Protein AF-A0A7S2ABV7-F1 (afdb_monomer)

Sequence (120 aa):
IAVETRSVERFVPADPANSESAEVVEPQAGQVWFPDSAFKTAQALRDFNRAENLPVMIFANWRGFSGGTRDMYGEILKYGAQIVDALVEYEHPIFIYIPPNGELRGGAWVVIDPQINPDK

pLDDT: mean 95.59, std 3.11, range [72.69, 98.25]

Secondary structure (DSSP, 8-state):
-----S-EEEEE---TT-TT---EEEEE-TTEE-HHHHHHHHHHHHHHHHTS---EEEE----EE--SHHHHHTTHHHHHHHHHHHHHT--S-EEEE--TT----THHHHTT-GGGSTT-

Mean predicted aligned error: 3.33 Å

InterPro domains:
  IPR011763 Acetyl-coenzyme A carboxyltransferase, C-terminal [PS50989] (1-120)
  IPR029045 ClpP/crotonase-like domain superfamily [SSF52096] (1-119)
  IPR034733 Acetyl-coenzyme A carboxylase carboxyl transferase subunit beta [PF01039] (2-119)
  IPR049076 Acetyl-CoA carboxylase [PTHR45728] (1-119)

Foldseek 3Di:
DEWDQAKDWDWDCFDPVDPPTHIDIDIDHTQEDAQVNLQVLLVVLQCCAPPVVDEDEYQAAHAYYDPDPVRVVVVSVVSLVSLLVSVLSHDHHYHYHHDVVGDQDDSRCVSPPCVSPVVD

Organism: NCBI:txid327968

Radius of gyration: 15.86 Å; Cα contacts (8 Å, |Δi|>4): 197; chains: 1; bounding box: 38×30×45 Å

Structure (mmCIF, N/CA/C/O backbon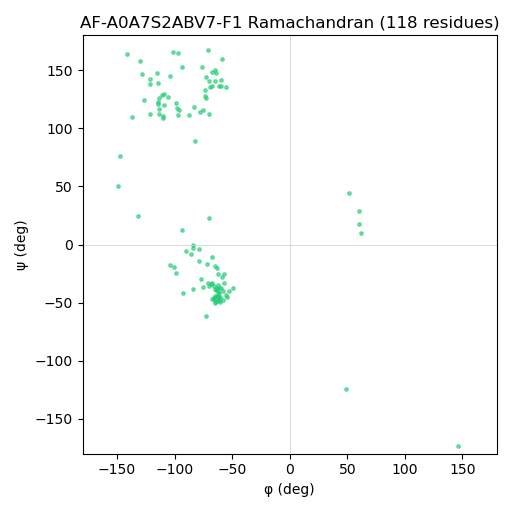e):
data_AF-A0A7S2ABV7-F1
#
_entry.id   AF-A0A7S2ABV7-F1
#
loop_
_atom_site.group_PDB
_atom_site.id
_atom_site.type_symbol
_atom_site.label_atom_id
_atom_site.label_alt_id
_atom_site.label_comp_id
_atom_site.label_asym_id
_atom_site.label_entity_id
_atom_site.label_seq_id
_atom_site.pdbx_PDB_ins_code
_atom_site.Cartn_x
_atom_site.Cartn_y
_atom_site.Cartn_z
_atom_site.occupancy
_atom_site.B_iso_or_equiv
_atom_site.auth_seq_id
_atom_site.auth_comp_id
_atom_site.auth_asym_id
_atom_site.auth_atom_id
_atom_site.pdbx_PDB_model_num
ATOM 1 N N . ILE A 1 1 ? -9.672 4.424 1.408 1.00 95.75 1 ILE A N 1
ATOM 2 C CA . ILE A 1 1 ? -8.603 3.781 0.599 1.00 95.75 1 ILE A CA 1
ATOM 3 C C . ILE A 1 1 ? -9.183 2.529 -0.056 1.00 95.75 1 ILE A C 1
ATOM 5 O O . ILE A 1 1 ? -9.872 1.778 0.623 1.00 95.75 1 ILE A O 1
ATOM 9 N N . ALA A 1 2 ? -8.967 2.325 -1.355 1.00 97.12 2 ALA A N 1
ATOM 10 C CA . ALA A 1 2 ? -9.448 1.154 -2.095 1.00 97.12 2 ALA A CA 1
ATOM 11 C C . ALA A 1 2 ? -8.390 0.689 -3.106 1.00 97.12 2 ALA A C 1
ATOM 13 O O . ALA A 1 2 ? -7.466 1.443 -3.417 1.00 97.12 2 ALA A O 1
ATOM 14 N N . VAL A 1 3 ? -8.530 -0.540 -3.606 1.00 97.56 3 VAL A N 1
ATOM 15 C CA . VAL A 1 3 ? -7.528 -1.195 -4.461 1.00 97.56 3 VAL A CA 1
ATOM 16 C C . VAL A 1 3 ? -8.020 -1.304 -5.899 1.00 97.56 3 VAL A C 1
ATOM 18 O O . VAL A 1 3 ? -9.118 -1.801 -6.142 1.00 97.56 3 VAL A O 1
ATOM 21 N N . GLU A 1 4 ? -7.196 -0.870 -6.854 1.00 97.19 4 GLU A N 1
ATOM 22 C CA . GLU A 1 4 ? -7.450 -1.085 -8.281 1.00 97.19 4 GLU A CA 1
ATOM 23 C C . GLU A 1 4 ? -7.196 -2.558 -8.641 1.00 97.19 4 GLU A C 1
ATOM 25 O O . GLU A 1 4 ? -6.196 -3.160 -8.240 1.00 97.19 4 GLU A O 1
ATOM 30 N N . THR A 1 5 ? -8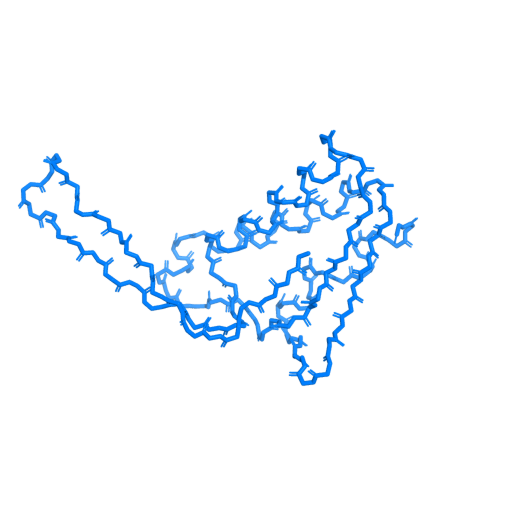.137 -3.147 -9.379 1.00 97.00 5 THR A N 1
ATOM 31 C CA . THR A 1 5 ? -8.110 -4.570 -9.759 1.00 97.00 5 THR A CA 1
ATOM 32 C C . THR A 1 5 ? -7.586 -4.776 -11.172 1.00 97.00 5 THR A C 1
ATOM 34 O O . THR A 1 5 ? -7.055 -5.840 -11.488 1.00 97.00 5 THR A O 1
ATOM 37 N N . ARG A 1 6 ? -7.698 -3.756 -12.025 1.00 97.19 6 ARG A N 1
ATOM 38 C CA . ARG A 1 6 ? -7.143 -3.774 -13.376 1.00 97.19 6 ARG A CA 1
ATOM 39 C C . ARG A 1 6 ? -5.635 -3.565 -13.320 1.00 97.19 6 ARG A C 1
ATOM 41 O O . ARG A 1 6 ? -5.116 -2.918 -12.414 1.00 97.19 6 ARG A O 1
ATOM 48 N N . SER A 1 7 ? -4.933 -4.098 -14.314 1.00 95.25 7 SER A N 1
ATOM 49 C CA . SER A 1 7 ? -3.533 -3.734 -14.522 1.00 95.25 7 SER A CA 1
ATOM 50 C C . SER A 1 7 ? -3.457 -2.272 -14.953 1.00 95.25 7 SER A C 1
ATOM 52 O O . SER A 1 7 ? -4.244 -1.836 -15.794 1.00 95.25 7 SER A O 1
ATOM 54 N N . VAL A 1 8 ? -2.511 -1.538 -14.384 1.00 95.81 8 VAL A N 1
ATOM 55 C CA . VAL A 1 8 ? -2.222 -0.142 -14.721 1.00 95.81 8 VAL A CA 1
ATOM 56 C C . VAL A 1 8 ? -0.822 -0.076 -15.316 1.00 95.81 8 VAL A C 1
ATOM 58 O O . VAL A 1 8 ? 0.045 -0.867 -14.957 1.00 95.81 8 VAL A O 1
ATOM 61 N N . GLU A 1 9 ? -0.593 0.849 -16.237 1.00 95.69 9 GLU A N 1
ATOM 62 C CA . GLU A 1 9 ? 0.733 1.119 -16.788 1.00 95.69 9 GLU A CA 1
ATOM 63 C C . GLU A 1 9 ? 1.253 2.432 -16.211 1.00 95.69 9 GLU A C 1
ATOM 65 O O . GLU A 1 9 ? 0.577 3.463 -16.260 1.00 95.69 9 GLU A O 1
ATOM 70 N N . ARG A 1 10 ? 2.456 2.387 -15.639 1.00 93.38 10 ARG A N 1
ATOM 71 C CA . ARG A 1 10 ? 3.177 3.566 -15.170 1.00 93.38 10 ARG A CA 1
ATOM 72 C C . ARG A 1 10 ? 4.193 3.968 -16.231 1.00 93.38 10 ARG A C 1
ATOM 74 O O . ARG A 1 10 ? 5.084 3.192 -16.562 1.00 93.38 10 ARG A O 1
ATOM 81 N N . PHE A 1 11 ? 4.072 5.195 -16.720 1.00 94.44 11 PHE A N 1
ATOM 82 C CA . PHE A 1 11 ? 4.991 5.779 -17.692 1.00 94.44 11 PHE A CA 1
ATOM 83 C C . PHE A 1 11 ? 6.035 6.609 -16.950 1.00 94.44 11 PHE A C 1
ATOM 85 O O . PHE A 1 11 ? 5.698 7.590 -16.281 1.00 94.44 11 PHE A O 1
ATOM 92 N N . VAL A 1 12 ? 7.296 6.191 -17.025 1.00 94.31 12 VAL A N 1
ATOM 93 C CA . VAL A 1 12 ? 8.430 6.958 -16.510 1.00 94.31 12 VAL A CA 1
ATOM 94 C C . VAL A 1 12 ? 9.031 7.725 -17.686 1.00 94.31 12 VAL A C 1
ATOM 96 O O . VAL A 1 12 ? 9.574 7.090 -18.594 1.00 94.31 12 VAL A O 1
ATOM 99 N N . PRO A 1 13 ? 8.921 9.067 -17.706 1.00 95.94 13 PRO A N 1
ATOM 100 C CA . PRO A 1 13 ? 9.416 9.860 -18.820 1.00 95.94 13 PRO A CA 1
ATOM 101 C C . PRO A 1 13 ? 10.939 9.760 -18.923 1.00 95.94 13 PRO A C 1
ATOM 103 O O . PRO A 1 13 ? 11.630 9.609 -17.913 1.00 95.94 13 PRO A O 1
ATOM 106 N N . ALA A 1 14 ? 11.452 9.882 -20.148 1.00 96.25 14 ALA A N 1
ATOM 107 C CA . ALA A 1 14 ? 12.887 9.978 -20.386 1.00 96.25 14 ALA A CA 1
ATOM 108 C C . ALA A 1 14 ? 13.472 11.208 -19.673 1.00 96.25 14 ALA A C 1
ATOM 110 O O . ALA A 1 14 ? 12.853 12.276 -19.644 1.00 96.25 14 ALA A O 1
ATOM 111 N N . ASP A 1 15 ? 14.675 11.063 -19.123 1.00 96.06 15 ASP A N 1
ATOM 112 C CA . ASP A 1 15 ? 15.401 12.164 -18.497 1.00 96.06 15 ASP A CA 1
ATOM 113 C C . ASP A 1 15 ? 16.040 13.058 -19.577 1.00 96.06 15 ASP A C 1
ATOM 115 O O . ASP A 1 15 ? 16.964 12.610 -20.261 1.00 96.06 15 ASP A O 1
ATOM 119 N N . PRO A 1 16 ? 15.610 14.327 -19.733 1.00 95.44 16 PRO A N 1
ATOM 120 C CA . PRO A 1 16 ? 16.166 15.224 -20.744 1.00 95.44 16 PRO A CA 1
ATOM 121 C C . PRO A 1 16 ? 17.643 15.570 -20.508 1.00 95.44 16 PRO A C 1
ATOM 123 O O . PRO A 1 16 ? 18.304 16.040 -21.434 1.00 95.44 16 PRO A O 1
ATOM 126 N N . ALA A 1 17 ? 18.172 15.368 -19.296 1.00 96.50 17 ALA A N 1
ATOM 127 C CA . ALA A 1 17 ? 19.577 15.619 -18.989 1.00 96.50 17 ALA A CA 1
ATOM 128 C C . ALA A 1 17 ? 20.513 14.492 -19.464 1.00 96.50 17 ALA A C 1
ATOM 130 O O . ALA A 1 17 ? 21.727 14.700 -19.527 1.00 96.50 17 ALA A O 1
ATOM 131 N N . ASN A 1 18 ? 19.974 13.322 -19.823 1.00 95.69 18 ASN A N 1
ATOM 132 C CA . ASN A 1 18 ? 20.743 12.182 -20.309 1.00 95.69 18 ASN A CA 1
ATOM 133 C C . ASN A 1 18 ? 20.275 11.770 -21.712 1.00 95.69 18 ASN A C 1
ATOM 135 O O . ASN A 1 18 ? 19.188 11.226 -21.885 1.00 95.69 18 ASN A O 1
ATOM 139 N N . SER A 1 19 ? 21.137 11.95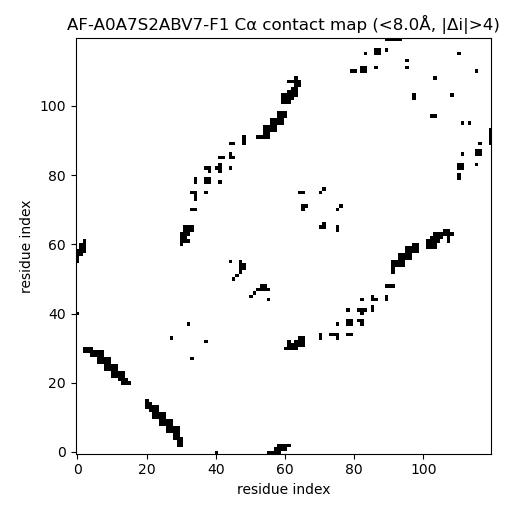8 -22.715 1.00 93.62 19 SER A N 1
ATOM 140 C CA . SER A 1 19 ? 20.836 11.636 -24.117 1.00 93.62 19 SER A CA 1
ATOM 141 C C . SER A 1 19 ? 20.580 10.151 -24.394 1.00 93.62 19 SER A C 1
ATOM 143 O O . SER A 1 19 ? 19.995 9.832 -25.424 1.00 93.62 19 SER A O 1
ATOM 145 N N . GLU A 1 20 ? 21.029 9.248 -23.520 1.00 95.94 20 GLU A N 1
ATOM 146 C CA . GLU A 1 20 ? 20.770 7.805 -23.633 1.00 95.94 20 GLU A CA 1
ATOM 147 C C . GLU A 1 20 ? 19.484 7.368 -22.913 1.00 95.94 20 GLU A C 1
ATOM 149 O O . GLU A 1 20 ? 19.093 6.203 -22.997 1.00 95.94 20 GLU A O 1
ATOM 154 N N . SER A 1 21 ? 18.819 8.273 -22.186 1.00 94.81 21 SER A N 1
ATOM 155 C CA . SER A 1 21 ? 17.581 7.956 -21.479 1.00 94.81 21 SER A CA 1
ATOM 156 C C . SER A 1 21 ? 16.425 7.737 -22.455 1.00 94.81 21 SER A C 1
ATOM 158 O O . SER A 1 21 ? 16.267 8.458 -23.440 1.00 94.81 21 SER A O 1
ATOM 160 N N . ALA A 1 22 ? 15.585 6.753 -22.151 1.00 94.81 22 ALA A N 1
ATOM 161 C CA . ALA A 1 22 ? 14.370 6.451 -22.889 1.00 94.81 22 ALA A CA 1
ATOM 162 C C . ALA A 1 22 ? 13.192 6.328 -21.922 1.00 94.81 22 ALA A C 1
ATOM 164 O O . ALA A 1 22 ? 13.373 6.070 -20.730 1.00 94.81 22 ALA A O 1
ATOM 165 N N . GLU A 1 23 ? 11.982 6.507 -22.447 1.00 95.00 23 GLU A N 1
ATOM 166 C CA . GLU A 1 23 ? 10.763 6.253 -21.688 1.00 95.00 23 GLU A CA 1
ATOM 167 C C . GLU A 1 23 ? 10.702 4.780 -21.270 1.00 95.00 23 GLU A C 1
ATOM 169 O O . GLU A 1 23 ? 10.976 3.875 -22.063 1.00 95.00 23 GLU A O 1
ATOM 174 N N . VAL A 1 24 ? 10.321 4.546 -20.016 1.00 94.94 24 VAL A N 1
ATOM 175 C CA . VAL A 1 24 ? 10.120 3.202 -19.476 1.00 94.94 24 VAL A CA 1
ATOM 176 C C . VAL A 1 24 ? 8.648 3.028 -19.137 1.00 94.94 24 VAL A C 1
ATOM 178 O O . VAL A 1 24 ? 8.092 3.777 -18.334 1.00 94.94 24 VAL A O 1
ATOM 181 N N . VAL A 1 25 ? 8.024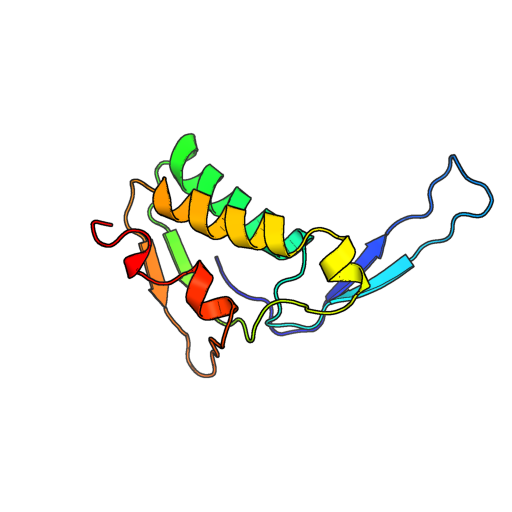 2.012 -19.732 1.00 94.75 25 VAL A N 1
ATOM 182 C CA . VAL A 1 25 ? 6.649 1.612 -19.419 1.00 94.75 25 VAL A CA 1
ATOM 183 C C . VAL A 1 25 ? 6.688 0.445 -18.443 1.00 94.75 25 VAL A C 1
ATOM 185 O O . VAL A 1 25 ? 7.209 -0.629 -18.747 1.00 94.75 25 VAL A O 1
ATOM 188 N N . GLU A 1 26 ? 6.144 0.658 -17.250 1.00 93.88 26 GLU A N 1
ATOM 189 C CA . GLU A 1 26 ? 6.139 -0.323 -16.174 1.00 93.88 26 GLU A CA 1
ATOM 190 C C . GLU A 1 26 ? 4.715 -0.844 -15.939 1.00 93.88 26 GLU A C 1
ATOM 192 O O . GLU A 1 26 ? 3.870 -0.107 -15.422 1.00 93.88 26 GLU A O 1
ATOM 197 N N . PRO A 1 27 ? 4.420 -2.112 -16.271 1.00 94.19 27 PRO A N 1
ATOM 198 C CA . PRO A 1 27 ? 3.130 -2.695 -15.944 1.00 94.19 27 PRO A CA 1
ATOM 199 C C . PRO A 1 27 ? 3.045 -2.966 -14.437 1.00 94.19 27 PRO A C 1
ATOM 201 O O . PRO A 1 27 ? 3.887 -3.654 -13.855 1.00 94.19 27 PRO A O 1
ATOM 204 N N . GLN A 1 28 ? 1.996 -2.447 -13.811 1.00 95.88 28 GLN A N 1
ATOM 205 C CA . GLN A 1 28 ? 1.631 -2.678 -12.421 1.00 95.88 28 GLN A CA 1
ATOM 206 C C . GLN A 1 28 ? 0.356 -3.520 -12.375 1.00 95.88 28 GLN A C 1
ATOM 208 O O . GLN A 1 28 ? -0.735 -3.065 -12.720 1.00 95.88 28 GLN A O 1
ATOM 213 N N . ALA A 1 29 ? 0.496 -4.778 -11.958 1.00 96.25 29 ALA A N 1
ATOM 214 C CA . ALA A 1 29 ? -0.638 -5.680 -11.805 1.00 96.25 29 ALA A CA 1
ATOM 215 C C . ALA A 1 29 ? -1.590 -5.191 -10.700 1.00 96.25 29 ALA A C 1
ATOM 217 O O . ALA A 1 29 ? -1.147 -4.754 -9.638 1.00 96.25 29 ALA A O 1
ATOM 218 N N . GLY A 1 30 ? -2.898 -5.328 -10.921 1.00 96.25 30 GLY A N 1
ATOM 219 C CA . GLY A 1 30 ? -3.900 -5.015 -9.903 1.00 96.25 30 GLY A CA 1
ATOM 220 C C . GLY A 1 30 ? -3.726 -5.845 -8.626 1.00 96.25 30 GLY A C 1
ATOM 221 O O . GLY A 1 30 ? -3.100 -6.909 -8.633 1.00 96.25 30 GLY A O 1
ATOM 222 N N . GLN A 1 31 ? -4.299 -5.356 -7.523 1.00 96.12 31 GLN A N 1
ATOM 223 C CA . GLN A 1 31 ? -4.281 -6.017 -6.206 1.00 96.12 31 GLN A CA 1
ATOM 224 C C . GLN A 1 31 ? -2.880 -6.258 -5.611 1.00 96.12 31 GLN A C 1
ATOM 226 O O . GLN A 1 31 ? -2.731 -7.067 -4.695 1.00 96.12 31 GLN A O 1
ATOM 231 N N . VAL A 1 32 ? -1.837 -5.578 -6.090 1.00 97.25 32 VAL A N 1
ATOM 232 C CA . VAL A 1 32 ? -0.461 -5.715 -5.582 1.00 97.25 32 VAL A CA 1
ATOM 233 C C . VAL A 1 32 ? 0.051 -4.366 -5.096 1.00 97.25 32 VAL A C 1
ATOM 235 O O . VAL A 1 32 ? -0.160 -3.348 -5.751 1.00 97.25 32 VAL A O 1
ATOM 238 N N . TRP A 1 33 ? 0.748 -4.357 -3.958 1.00 97.56 33 TRP A N 1
ATOM 239 C CA . TRP A 1 33 ? 1.509 -3.183 -3.534 1.00 97.56 33 TRP A CA 1
ATOM 240 C C . TRP A 1 33 ? 2.889 -3.132 -4.202 1.00 97.56 33 TRP A C 1
ATOM 242 O O . TRP A 1 33 ? 3.741 -3.992 -3.984 1.00 97.56 33 TRP A O 1
ATOM 252 N N . PHE A 1 34 ? 3.104 -2.075 -4.974 1.00 97.62 34 PHE A N 1
ATOM 253 C CA . PHE A 1 34 ? 4.379 -1.571 -5.489 1.00 97.62 34 PHE A CA 1
ATOM 254 C C . PHE A 1 34 ? 4.925 -0.430 -4.609 1.00 97.62 34 PHE A C 1
ATOM 256 O O . PHE A 1 34 ? 4.158 0.113 -3.805 1.00 97.62 34 PHE A O 1
ATOM 263 N N . PRO A 1 35 ? 6.211 -0.040 -4.735 1.00 97.44 35 PRO A N 1
ATOM 264 C CA . PRO A 1 35 ? 6.833 0.941 -3.838 1.00 97.44 35 PRO A CA 1
ATOM 265 C C . PRO A 1 35 ? 6.075 2.269 -3.750 1.00 97.44 35 PRO A C 1
ATOM 267 O O . PRO A 1 35 ? 5.780 2.766 -2.666 1.00 97.44 35 PRO A O 1
ATOM 270 N N . ASP A 1 36 ? 5.674 2.789 -4.903 1.00 96.12 36 ASP A N 1
ATOM 271 C CA . ASP A 1 36 ? 4.865 3.992 -5.062 1.00 96.12 36 ASP A CA 1
ATOM 272 C C . ASP A 1 36 ? 3.466 3.844 -4.450 1.00 96.12 36 ASP A C 1
ATOM 274 O O . ASP A 1 36 ? 2.999 4.729 -3.734 1.00 96.12 36 ASP A O 1
ATOM 278 N N . SER A 1 37 ? 2.796 2.715 -4.679 1.00 97.00 37 SER A N 1
ATOM 279 C CA . SER A 1 37 ? 1.456 2.469 -4.138 1.00 97.00 37 SER A CA 1
ATOM 280 C C . SER A 1 37 ? 1.453 2.266 -2.614 1.00 97.00 37 SER A C 1
ATOM 282 O O . SER A 1 37 ? 0.530 2.727 -1.937 1.00 97.00 37 SER A O 1
ATOM 284 N N . ALA A 1 38 ? 2.491 1.634 -2.055 1.00 97.81 38 ALA A N 1
ATOM 285 C CA . ALA A 1 38 ? 2.673 1.485 -0.613 1.00 97.81 38 ALA A CA 1
ATOM 286 C C . ALA A 1 38 ? 2.949 2.851 0.031 1.00 97.81 38 ALA A C 1
ATOM 288 O O . ALA A 1 38 ? 2.269 3.230 0.986 1.00 97.81 38 ALA A O 1
ATOM 289 N N . PHE A 1 39 ? 3.853 3.639 -0.563 1.00 98.25 39 PHE A N 1
ATOM 290 C CA . PHE A 1 39 ? 4.124 5.010 -0.135 1.00 98.25 39 PHE A CA 1
ATOM 291 C C . PHE A 1 39 ? 2.862 5.880 -0.171 1.00 98.25 39 PHE A C 1
ATOM 293 O O . PHE A 1 39 ? 2.531 6.531 0.817 1.00 98.25 39 PHE A O 1
ATOM 300 N N . LYS A 1 40 ? 2.101 5.826 -1.270 1.00 98.00 40 LYS A N 1
ATOM 301 C CA . LYS A 1 40 ? 0.835 6.556 -1.421 1.00 98.00 40 LYS A CA 1
ATOM 302 C C . LYS A 1 40 ? -0.192 6.162 -0.359 1.00 98.00 40 LYS A C 1
ATOM 304 O O . LYS A 1 40 ? -0.924 7.020 0.125 1.00 98.00 40 LYS A O 1
ATOM 309 N N . THR A 1 41 ? -0.245 4.882 0.011 1.00 97.88 41 THR A N 1
ATOM 310 C CA . THR A 1 41 ? -1.132 4.392 1.077 1.00 97.88 41 THR A CA 1
ATOM 311 C C . THR A 1 41 ? -0.737 4.991 2.428 1.00 97.88 41 THR A C 1
ATOM 313 O O . THR A 1 41 ? -1.583 5.566 3.108 1.00 97.88 41 THR A O 1
ATOM 316 N N . ALA A 1 42 ? 0.547 4.917 2.789 1.00 97.81 42 ALA A N 1
ATOM 317 C CA . ALA A 1 42 ? 1.064 5.478 4.036 1.00 97.81 42 ALA A CA 1
ATOM 318 C C . ALA A 1 42 ? 0.887 7.002 4.110 1.0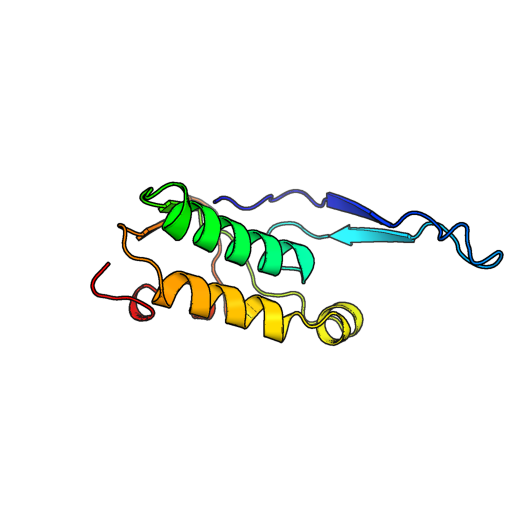0 97.81 42 ALA A C 1
ATOM 320 O O . ALA A 1 42 ? 0.512 7.538 5.151 1.00 97.81 42 ALA A O 1
ATOM 321 N N . GLN A 1 43 ? 1.132 7.705 3.003 1.00 97.56 43 GLN A N 1
ATOM 322 C CA . GLN A 1 43 ? 0.925 9.145 2.920 1.00 97.56 43 GLN A CA 1
ATOM 323 C C . GLN A 1 43 ? -0.550 9.509 3.121 1.00 97.56 43 GLN A C 1
ATOM 325 O O . GLN A 1 43 ? -0.844 10.335 3.976 1.00 97.56 43 GLN A O 1
ATOM 330 N N . ALA A 1 44 ? -1.474 8.840 2.423 1.00 97.50 44 ALA A N 1
ATOM 331 C CA . ALA A 1 44 ? -2.905 9.101 2.574 1.00 97.50 44 ALA A CA 1
ATOM 332 C C . ALA A 1 44 ? -3.382 8.908 4.022 1.00 97.50 44 ALA A C 1
ATOM 334 O O . ALA A 1 44 ? -4.163 9.710 4.521 1.00 97.50 44 ALA A O 1
ATOM 335 N N . LEU A 1 45 ? -2.884 7.882 4.721 1.00 96.75 45 LEU A N 1
ATOM 336 C CA . LEU A 1 45 ? -3.178 7.689 6.143 1.00 96.75 45 LEU A CA 1
ATOM 337 C C . LEU A 1 45 ? -2.678 8.863 6.994 1.00 96.75 45 LEU A C 1
ATOM 339 O O . LEU A 1 45 ? -3.418 9.379 7.825 1.00 96.75 45 LEU A O 1
ATOM 343 N N . ARG A 1 46 ? -1.445 9.329 6.776 1.00 96.69 46 ARG A N 1
ATOM 344 C CA . ARG A 1 46 ? -0.912 10.481 7.523 1.00 96.69 46 ARG A CA 1
ATOM 345 C C . ARG A 1 46 ? -1.691 11.763 7.246 1.00 96.69 46 ARG A C 1
ATOM 347 O O . ARG A 1 46 ? -1.926 12.523 8.185 1.00 96.69 46 ARG A O 1
ATOM 354 N N . ASP A 1 47 ? -2.097 11.979 6.000 1.00 96.75 47 ASP A N 1
ATOM 355 C CA . ASP A 1 47 ? -2.862 13.155 5.588 1.00 96.75 47 ASP A CA 1
ATOM 356 C C . ASP A 1 47 ? -4.250 13.155 6.255 1.00 96.75 47 ASP A C 1
ATOM 358 O O . ASP A 1 47 ? -4.615 14.131 6.918 1.00 96.75 47 ASP A O 1
ATOM 362 N N . PHE A 1 48 ? -4.973 12.027 6.201 1.00 96.62 48 PHE A N 1
ATOM 363 C CA . PHE A 1 48 ? -6.271 11.878 6.874 1.00 96.62 48 PHE A CA 1
ATOM 364 C C . PHE A 1 48 ? -6.173 12.016 8.395 1.00 96.62 48 PHE A C 1
ATOM 366 O O . PHE A 1 48 ? -7.074 12.578 9.019 1.00 96.62 48 PHE A O 1
ATOM 373 N N . ASN A 1 49 ? -5.075 11.544 8.988 1.00 94.75 49 ASN A N 1
ATOM 374 C CA . ASN A 1 49 ? -4.855 11.627 10.424 1.00 94.75 49 ASN A CA 1
ATOM 375 C C . ASN A 1 49 ? -4.542 13.059 10.881 1.00 94.75 49 ASN A C 1
ATOM 377 O O . ASN A 1 49 ? -5.283 13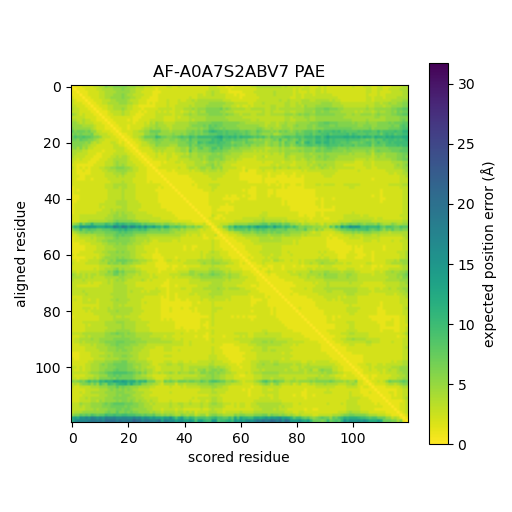.636 11.671 1.00 94.75 49 ASN A O 1
ATOM 381 N N . ARG A 1 50 ? -3.441 13.641 10.383 1.00 90.81 50 ARG A N 1
ATOM 382 C CA . ARG A 1 50 ? -2.864 14.878 10.938 1.00 90.81 50 ARG A CA 1
ATOM 383 C C . ARG A 1 50 ? -3.519 16.147 10.408 1.00 90.81 50 ARG A C 1
ATOM 385 O O . ARG A 1 50 ? -3.634 17.119 11.149 1.00 90.81 50 ARG A O 1
ATOM 392 N N . ALA A 1 51 ? -3.872 16.177 9.125 1.00 83.31 51 ALA A N 1
ATOM 393 C CA . ALA A 1 51 ? -4.385 17.389 8.493 1.00 83.31 51 ALA A CA 1
ATOM 394 C C . ALA A 1 51 ? -5.914 17.451 8.551 1.00 83.31 51 ALA A C 1
ATOM 396 O O . ALA A 1 51 ? -6.476 18.511 8.825 1.00 83.31 51 ALA A O 1
ATOM 397 N N . GLU A 1 52 ? -6.580 16.321 8.309 1.00 91.81 52 GLU A N 1
ATOM 398 C CA . GLU A 1 52 ? -8.031 16.301 8.090 1.00 91.81 52 GLU A CA 1
ATOM 399 C C . GLU A 1 52 ? -8.832 15.794 9.297 1.00 91.81 52 GLU A C 1
ATOM 401 O O . GLU A 1 52 ? -10.023 16.082 9.396 1.00 91.81 52 GLU A O 1
ATOM 406 N N . ASN A 1 53 ? -8.187 15.107 10.246 1.00 93.19 53 ASN A N 1
ATOM 407 C CA . ASN A 1 53 ? -8.819 14.501 11.420 1.00 93.19 53 ASN A CA 1
ATOM 408 C C . ASN A 1 53 ? -10.031 13.617 11.080 1.00 93.19 53 ASN A C 1
ATOM 410 O O . ASN A 1 53 ? -11.095 13.719 11.697 1.00 93.19 53 ASN A O 1
ATOM 414 N N . LEU A 1 54 ? -9.889 12.777 10.053 1.00 95.44 54 LEU A N 1
ATOM 415 C CA . LEU A 1 54 ? -10.981 11.959 9.536 1.00 95.44 54 LEU A CA 1
ATOM 416 C C . LEU A 1 54 ? -10.862 10.493 9.971 1.00 95.44 54 LEU A C 1
ATOM 418 O O . LEU A 1 54 ? -9.758 9.940 10.004 1.00 95.44 54 LEU A O 1
ATOM 422 N N . PRO A 1 55 ? -11.993 9.807 10.226 1.00 95.38 55 PRO A N 1
ATOM 423 C CA . PRO A 1 55 ? -11.998 8.351 10.248 1.00 95.38 55 PRO A CA 1
ATOM 424 C C . PRO A 1 55 ? -11.657 7.816 8.852 1.00 95.38 55 PRO A C 1
ATOM 426 O O . PRO A 1 55 ? -12.038 8.407 7.837 1.00 95.38 55 PRO A O 1
ATOM 429 N N . VAL A 1 56 ? -10.983 6.670 8.785 1.00 95.62 56 VAL A N 1
ATOM 430 C CA . VAL A 1 56 ? -10.600 6.056 7.506 1.00 95.62 56 VAL A CA 1
ATOM 431 C C . VAL A 1 56 ? -11.311 4.730 7.293 1.00 95.62 56 VAL A C 1
ATOM 433 O O . VAL A 1 56 ? -11.429 3.904 8.192 1.00 95.62 56 VAL A O 1
ATOM 436 N N . MET A 1 57 ? -11.758 4.508 6.057 1.00 96.50 57 MET A N 1
ATOM 437 C CA . MET A 1 57 ? -12.251 3.213 5.596 1.00 96.50 57 MET A CA 1
ATOM 438 C C . MET A 1 57 ? -11.310 2.642 4.533 1.00 96.50 57 MET A C 1
ATOM 440 O O . MET A 1 57 ? -11.013 3.299 3.526 1.00 96.50 57 MET A O 1
ATOM 444 N N . ILE A 1 58 ? -10.843 1.416 4.751 1.00 97.31 58 ILE A N 1
ATOM 445 C CA . ILE A 1 58 ? -9.941 0.676 3.871 1.00 97.31 58 ILE A CA 1
ATOM 446 C C . ILE A 1 58 ? -10.687 -0.536 3.310 1.00 97.31 58 ILE A C 1
ATOM 448 O O . ILE A 1 58 ? -10.993 -1.482 4.033 1.00 97.31 58 ILE A O 1
ATOM 452 N N . PHE A 1 59 ? -10.950 -0.519 2.004 1.00 97.75 59 PHE A N 1
ATOM 453 C CA . PHE A 1 59 ? -11.439 -1.680 1.262 1.00 97.75 59 PHE A CA 1
ATOM 454 C C . PHE A 1 59 ? -10.249 -2.566 0.897 1.00 97.75 59 PHE A C 1
ATOM 456 O O . PHE A 1 59 ? -9.624 -2.368 -0.145 1.00 97.75 59 PHE A O 1
ATOM 463 N N . ALA A 1 60 ? -9.895 -3.493 1.785 1.00 97.25 60 ALA A N 1
ATOM 464 C CA . ALA A 1 60 ? -8.691 -4.301 1.671 1.00 97.25 60 ALA A CA 1
ATOM 465 C C . ALA A 1 60 ? -8.850 -5.398 0.611 1.00 97.25 60 ALA A C 1
ATOM 467 O O . ALA A 1 60 ? -9.676 -6.298 0.748 1.00 97.25 60 ALA A O 1
ATOM 468 N N . ASN A 1 61 ? -8.053 -5.317 -0.453 1.00 97.69 61 ASN A N 1
ATOM 469 C CA . ASN A 1 61 ? -8.081 -6.265 -1.566 1.00 97.69 61 ASN A CA 1
ATOM 470 C C . ASN A 1 61 ? -6.683 -6.419 -2.200 1.00 97.69 61 ASN A C 1
ATOM 472 O O . ASN A 1 61 ? -6.509 -6.240 -3.405 1.00 97.69 61 ASN A O 1
ATOM 476 N N . TRP A 1 62 ? -5.669 -6.663 -1.366 1.00 97.69 62 TRP A N 1
ATOM 477 C CA . TRP A 1 62 ? -4.288 -6.866 -1.803 1.00 97.69 62 TRP A CA 1
ATOM 478 C C . TRP A 1 62 ? -3.843 -8.310 -1.599 1.00 97.69 62 TRP A C 1
ATOM 480 O O . TRP A 1 62 ? -3.867 -8.854 -0.494 1.00 97.69 62 TRP A O 1
ATOM 490 N N . ARG A 1 63 ? -3.301 -8.910 -2.653 1.00 96.56 63 ARG A N 1
ATOM 491 C CA . ARG A 1 63 ? -2.758 -10.272 -2.623 1.00 96.56 63 ARG A CA 1
ATOM 492 C C . ARG A 1 63 ? -1.318 -10.358 -2.122 1.00 96.56 63 ARG A C 1
ATOM 494 O O . ARG A 1 63 ? -0.775 -11.455 -2.020 1.00 96.56 63 ARG A O 1
ATOM 501 N N . GLY A 1 64 ? -0.694 -9.218 -1.838 1.00 96.75 64 GLY A N 1
ATOM 502 C CA . GLY A 1 64 ? 0.670 -9.131 -1.331 1.00 96.75 64 GLY A CA 1
ATOM 503 C C . GLY A 1 64 ? 1.417 -7.894 -1.823 1.00 96.75 64 GLY A C 1
ATOM 504 O O . GLY A 1 64 ? 0.865 -7.019 -2.493 1.00 96.75 64 GLY A O 1
ATOM 505 N N . PHE A 1 65 ? 2.704 -7.866 -1.497 1.00 97.50 65 PHE A N 1
ATOM 506 C CA . PHE A 1 65 ? 3.673 -6.901 -2.005 1.00 97.50 65 PHE A CA 1
ATOM 507 C C . PHE A 1 65 ? 4.393 -7.461 -3.233 1.00 97.50 65 PHE A C 1
ATOM 509 O O . PHE A 1 65 ? 4.559 -8.677 -3.362 1.00 97.50 65 PHE A O 1
ATOM 516 N N . SER A 1 66 ? 4.856 -6.579 -4.117 1.00 96.56 66 SER A N 1
ATOM 517 C CA . SER A 1 66 ? 5.738 -6.978 -5.208 1.00 96.56 66 SER A CA 1
ATOM 518 C C . SER A 1 66 ? 7.115 -7.355 -4.657 1.00 96.56 66 SER A C 1
ATOM 520 O O . SER A 1 66 ? 7.849 -6.512 -4.149 1.00 96.56 66 SER A O 1
ATOM 522 N N . GLY A 1 67 ? 7.457 -8.641 -4.751 1.00 94.81 67 GLY A N 1
ATOM 523 C CA . GLY A 1 67 ? 8.750 -9.187 -4.321 1.00 94.81 67 GLY A CA 1
ATOM 524 C C . GLY A 1 67 ? 9.796 -9.276 -5.436 1.00 94.81 67 GLY A C 1
ATOM 525 O O . GLY A 1 67 ? 10.793 -9.975 -5.278 1.00 94.81 67 GLY A O 1
ATOM 526 N N . GLY A 1 68 ? 9.563 -8.640 -6.589 1.00 95.00 68 GLY A N 1
ATOM 527 C CA . GLY A 1 68 ? 10.517 -8.642 -7.698 1.00 95.00 68 GLY A CA 1
ATOM 528 C C . GLY A 1 68 ? 11.790 -7.862 -7.360 1.00 95.00 68 GLY A C 1
ATOM 529 O O . GLY A 1 68 ? 11.735 -6.869 -6.640 1.00 95.00 68 GLY A O 1
ATOM 530 N N . THR A 1 69 ? 12.939 -8.262 -7.916 1.00 95.81 69 THR A N 1
ATOM 531 C CA . THR A 1 69 ? 14.247 -7.642 -7.621 1.00 95.81 69 THR A CA 1
ATOM 532 C C . THR A 1 69 ? 14.245 -6.123 -7.802 1.00 95.81 69 THR A C 1
ATOM 534 O O . THR A 1 69 ? 14.812 -5.412 -6.976 1.00 95.81 69 THR A O 1
ATOM 537 N N . ARG A 1 70 ? 13.571 -5.616 -8.845 1.00 94.00 70 ARG A N 1
ATOM 538 C CA . ARG A 1 70 ? 13.433 -4.174 -9.091 1.00 94.00 70 ARG A CA 1
ATOM 539 C C . ARG A 1 70 ? 12.709 -3.468 -7.948 1.00 94.00 70 ARG A C 1
ATOM 541 O O . ARG A 1 70 ? 13.184 -2.448 -7.470 1.00 94.00 70 ARG A O 1
ATOM 548 N N . ASP A 1 71 ? 11.582 -4.011 -7.504 1.00 96.31 71 ASP A N 1
ATOM 549 C CA . ASP A 1 71 ? 10.735 -3.362 -6.500 1.00 96.31 71 ASP A CA 1
ATOM 550 C C . ASP A 1 71 ? 11.328 -3.523 -5.089 1.00 96.31 71 ASP A C 1
ATOM 552 O O . ASP A 1 71 ? 11.224 -2.622 -4.260 1.00 96.31 71 ASP A O 1
ATOM 556 N N . MET A 1 72 ? 12.050 -4.624 -4.851 1.00 96.69 72 MET A N 1
ATOM 557 C CA . MET A 1 72 ? 12.894 -4.806 -3.667 1.00 96.69 72 MET A CA 1
ATOM 558 C C . MET A 1 72 ? 14.019 -3.769 -3.606 1.00 96.69 72 MET A C 1
ATOM 560 O O . MET A 1 72 ? 14.251 -3.189 -2.547 1.00 96.69 72 MET A O 1
ATOM 564 N N . TYR A 1 73 ? 14.688 -3.506 -4.735 1.00 96.50 73 TYR A N 1
ATOM 565 C CA . TYR A 1 73 ? 15.681 -2.435 -4.846 1.00 96.50 73 TYR A CA 1
ATOM 566 C C . TYR A 1 73 ? 15.043 -1.049 -4.695 1.00 96.50 73 TYR A C 1
ATOM 568 O O . TYR A 1 73 ? 15.610 -0.179 -4.044 1.00 96.50 73 TYR A O 1
ATOM 576 N N . GLY A 1 74 ? 13.823 -0.873 -5.207 1.00 95.62 74 GLY A N 1
ATOM 577 C CA . GLY A 1 74 ? 12.984 0.311 -5.021 1.00 95.62 74 GLY A CA 1
ATOM 578 C C . GLY A 1 74 ? 12.423 0.481 -3.605 1.00 95.62 74 GLY A C 1
ATOM 579 O O . GLY A 1 74 ? 11.401 1.135 -3.439 1.00 95.62 74 GLY A O 1
ATOM 580 N N . GLU A 1 75 ? 13.060 -0.108 -2.592 1.00 97.12 75 GLU A N 1
ATOM 581 C CA . GLU A 1 75 ? 12.759 0.084 -1.172 1.00 97.12 75 GLU A CA 1
ATOM 582 C C . GLU A 1 75 ? 11.327 -0.310 -0.751 1.00 97.12 75 GLU A C 1
ATOM 584 O O . GLU A 1 75 ? 10.808 0.220 0.233 1.00 97.12 75 GLU A O 1
ATOM 589 N N . ILE A 1 76 ? 10.681 -1.278 -1.424 1.00 97.50 76 ILE A N 1
ATOM 590 C CA . ILE A 1 76 ? 9.309 -1.717 -1.082 1.00 97.50 76 ILE A CA 1
ATOM 591 C C . ILE A 1 76 ? 9.122 -2.024 0.412 1.00 97.50 76 ILE A C 1
ATOM 593 O O . ILE A 1 76 ? 8.088 -1.692 0.986 1.00 97.50 76 ILE A O 1
ATOM 597 N N . LEU A 1 77 ? 10.133 -2.607 1.065 1.00 97.38 77 LEU A N 1
ATOM 598 C CA . LEU A 1 77 ? 10.085 -2.939 2.492 1.00 97.38 77 LEU A CA 1
ATOM 599 C C . LEU A 1 77 ? 9.999 -1.695 3.383 1.00 97.38 77 LEU A C 1
ATOM 601 O O . LEU A 1 77 ? 9.262 -1.693 4.366 1.00 97.38 77 LEU A O 1
ATOM 605 N N . LYS A 1 78 ? 10.715 -0.625 3.023 1.00 98.06 78 LYS A N 1
ATOM 606 C CA . LYS A 1 78 ? 10.683 0.651 3.744 1.00 98.06 78 LYS A CA 1
ATOM 607 C C . LYS A 1 78 ? 9.299 1.281 3.644 1.00 98.06 78 LYS A C 1
ATOM 609 O O . LYS A 1 78 ? 8.756 1.728 4.647 1.00 98.06 78 LYS A O 1
ATOM 614 N N . TYR A 1 79 ? 8.706 1.275 2.453 1.00 97.94 79 TYR A N 1
ATOM 615 C CA . TYR A 1 79 ? 7.366 1.824 2.244 1.00 97.94 79 TYR A CA 1
ATOM 616 C C . TYR A 1 79 ? 6.263 0.963 2.865 1.00 97.94 79 TYR A C 1
ATOM 618 O O . TYR A 1 79 ? 5.291 1.507 3.378 1.00 97.94 79 TYR A O 1
ATOM 626 N N . GLY A 1 80 ? 6.431 -0.362 2.890 1.00 97.31 80 GLY A N 1
ATOM 627 C CA . GLY A 1 80 ? 5.549 -1.260 3.635 1.00 97.31 80 GLY A CA 1
ATOM 628 C C . GLY A 1 80 ? 5.553 -0.957 5.136 1.00 97.31 80 GLY A C 1
ATOM 629 O O . GLY A 1 80 ? 4.487 -0.829 5.733 1.00 97.31 80 GLY A O 1
ATOM 630 N N . ALA A 1 81 ? 6.733 -0.754 5.734 1.00 97.88 81 ALA A N 1
ATOM 631 C CA . ALA A 1 81 ? 6.853 -0.370 7.143 1.00 97.88 81 ALA A CA 1
ATOM 632 C C . ALA A 1 81 ? 6.187 0.985 7.443 1.00 97.88 81 ALA A C 1
ATOM 634 O O . ALA A 1 81 ? 5.508 1.127 8.454 1.00 97.88 81 ALA A O 1
ATOM 635 N N . GLN A 1 82 ? 6.274 1.949 6.521 1.00 98.25 82 GLN A N 1
ATOM 636 C CA . GLN A 1 82 ? 5.624 3.249 6.695 1.00 98.25 82 GLN A CA 1
ATOM 637 C C . GLN A 1 82 ? 4.094 3.177 6.798 1.00 98.25 82 GLN A C 1
ATOM 639 O O . GLN A 1 82 ? 3.508 4.092 7.376 1.00 98.25 82 GLN A O 1
ATOM 644 N N . ILE A 1 83 ? 3.445 2.149 6.234 1.00 98.12 83 ILE A N 1
ATOM 645 C CA . ILE A 1 83 ? 1.999 1.928 6.414 1.00 98.12 83 ILE A CA 1
ATOM 646 C C . ILE A 1 83 ? 1.719 1.592 7.880 1.00 98.12 83 ILE A C 1
ATOM 648 O O . ILE A 1 83 ? 0.824 2.185 8.477 1.00 98.12 83 ILE A O 1
ATOM 652 N N . VAL A 1 84 ? 2.521 0.696 8.462 1.00 97.94 84 VAL A N 1
ATOM 653 C CA . VAL A 1 84 ? 2.421 0.316 9.877 1.00 97.94 84 VAL A CA 1
ATOM 654 C C . VAL A 1 84 ? 2.648 1.535 10.763 1.00 97.94 84 VAL A C 1
ATOM 656 O O . VAL A 1 84 ? 1.798 1.831 11.595 1.00 97.94 84 VAL A O 1
ATOM 659 N N . ASP A 1 85 ? 3.718 2.299 10.523 1.00 97.62 85 ASP A N 1
ATOM 660 C CA . ASP A 1 85 ? 4.002 3.525 11.282 1.00 97.62 85 ASP A CA 1
ATOM 661 C C . ASP A 1 85 ? 2.817 4.505 11.241 1.00 97.62 85 ASP A C 1
ATOM 663 O O . ASP A 1 85 ? 2.431 5.076 12.258 1.00 97.62 85 ASP A O 1
ATOM 667 N N . ALA A 1 86 ? 2.206 4.689 10.064 1.00 97.00 86 ALA A N 1
ATOM 668 C CA . ALA A 1 86 ? 1.071 5.592 9.899 1.00 97.00 86 ALA A CA 1
ATOM 669 C C . ALA A 1 86 ? -0.196 5.111 10.628 1.00 97.00 86 ALA A C 1
ATOM 671 O O . ALA A 1 86 ? -0.966 5.947 11.095 1.00 97.00 86 ALA A O 1
ATOM 672 N N . LEU A 1 87 ? -0.419 3.795 10.726 1.00 96.50 87 LEU A N 1
ATOM 673 C CA . LEU A 1 87 ? -1.545 3.220 11.470 1.00 96.50 87 LEU A CA 1
ATOM 674 C C . LEU A 1 87 ? -1.332 3.273 12.986 1.00 96.50 87 LEU A C 1
ATOM 676 O 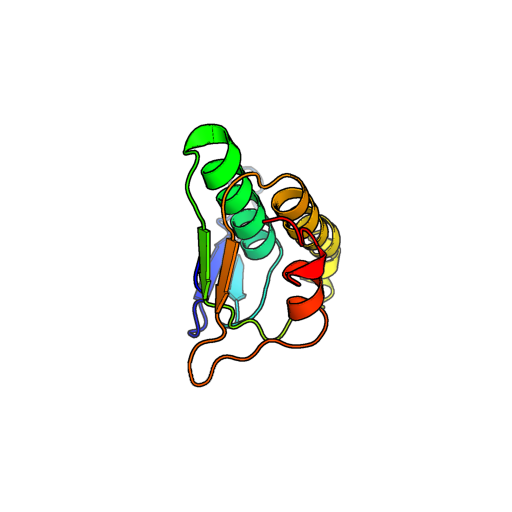O . LEU A 1 87 ? -2.287 3.529 13.718 1.00 96.50 87 LEU A O 1
ATOM 680 N N . VAL A 1 88 ? -0.096 3.076 13.457 1.00 96.56 88 VAL A N 1
ATOM 681 C CA . VAL A 1 88 ? 0.261 3.213 14.881 1.00 96.56 88 VAL A CA 1
ATOM 682 C C . VAL A 1 88 ? 0.004 4.638 15.371 1.00 96.56 88 VAL A C 1
ATOM 684 O O . VAL A 1 88 ? -0.531 4.832 16.457 1.00 96.56 88 VAL A O 1
ATOM 687 N N . GLU A 1 89 ? 0.350 5.645 14.568 1.00 95.12 89 GLU A N 1
ATOM 688 C CA . GLU A 1 89 ? 0.132 7.057 14.909 1.00 95.12 89 GLU A CA 1
ATOM 689 C C . GLU A 1 89 ? -1.318 7.535 14.700 1.00 95.12 89 GLU A C 1
ATOM 691 O O . GLU A 1 89 ? -1.620 8.700 14.965 1.00 95.12 89 GLU A O 1
ATOM 696 N N . TYR A 1 90 ? -2.210 6.694 14.173 1.00 96.38 90 TYR A N 1
ATOM 697 C CA . TYR A 1 90 ? -3.559 7.107 13.791 1.00 96.38 90 TYR A CA 1
ATOM 698 C C . TYR A 1 90 ? -4.452 7.325 15.022 1.00 96.38 90 TYR A C 1
ATOM 700 O O . TYR A 1 90 ? -4.569 6.452 15.882 1.00 96.38 90 TYR A O 1
ATOM 708 N N . GLU A 1 91 ? -5.099 8.489 15.122 1.00 95.06 91 GLU A N 1
ATOM 709 C CA . GLU A 1 91 ? -5.850 8.872 16.329 1.00 95.06 91 GLU A CA 1
ATOM 710 C C . GLU A 1 91 ? -7.368 8.672 16.209 1.00 95.06 91 GLU A C 1
ATOM 712 O O . GLU A 1 91 ? -8.063 8.583 17.232 1.00 95.06 91 GLU A O 1
ATOM 717 N N . HIS A 1 92 ? -7.873 8.580 14.976 1.00 94.25 92 HIS A N 1
ATOM 718 C CA . HIS A 1 92 ? -9.298 8.468 14.639 1.00 94.25 92 HIS A CA 1
ATOM 719 C C . HIS A 1 92 ? -9.693 7.017 14.304 1.00 94.25 92 HIS A C 1
ATOM 721 O O . HIS A 1 92 ? -8.816 6.192 14.073 1.00 94.25 92 HIS A O 1
ATOM 727 N N . PRO A 1 93 ? -10.992 6.673 14.247 1.00 95.12 93 PRO A N 1
ATOM 728 C CA . PRO A 1 93 ? -11.411 5.300 13.961 1.00 95.12 93 PRO A CA 1
ATOM 729 C C . PRO A 1 93 ? -10.927 4.769 12.604 1.00 95.12 93 PRO A C 1
ATOM 7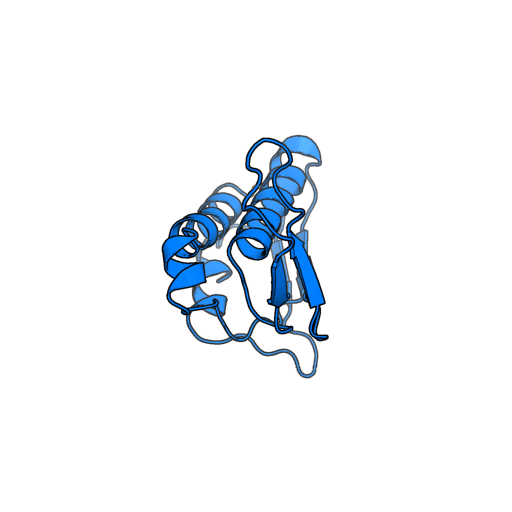31 O O . PRO A 1 93 ? -11.047 5.457 11.580 1.00 95.12 93 PRO A O 1
ATOM 734 N N . ILE A 1 94 ? -10.445 3.523 12.592 1.00 95.94 94 ILE A N 1
ATOM 735 C CA . ILE A 1 94 ? -9.983 2.824 11.384 1.00 95.94 94 ILE A CA 1
ATOM 736 C C . ILE A 1 94 ? -10.902 1.634 11.089 1.00 95.94 94 ILE A C 1
ATOM 738 O O . ILE A 1 94 ? -11.012 0.691 11.865 1.00 95.94 94 ILE A O 1
ATOM 742 N N . PHE A 1 95 ? -11.523 1.628 9.911 1.00 96.12 95 PHE A N 1
ATOM 743 C CA . PHE A 1 95 ? -12.352 0.514 9.453 1.00 96.12 95 PHE A CA 1
ATOM 744 C C . PHE A 1 95 ? -11.668 -0.231 8.317 1.00 96.12 95 PHE A C 1
ATOM 746 O O . PHE A 1 95 ? -11.436 0.328 7.245 1.00 96.12 95 PHE A O 1
ATOM 753 N N . ILE A 1 96 ? -11.401 -1.518 8.523 1.00 96.44 96 ILE A N 1
ATOM 754 C CA . ILE A 1 96 ? -10.785 -2.387 7.520 1.00 96.44 96 ILE A CA 1
ATOM 755 C C . ILE A 1 96 ? -11.816 -3.426 7.105 1.00 96.44 96 ILE A C 1
ATOM 757 O O . ILE A 1 96 ? -12.276 -4.229 7.914 1.00 96.44 96 ILE A O 1
ATOM 761 N N . TYR A 1 97 ? -12.208 -3.386 5.836 1.00 96.88 97 TYR A N 1
ATOM 762 C CA . TYR A 1 97 ? -13.240 -4.250 5.282 1.00 96.88 97 TYR A CA 1
ATOM 763 C C . TYR A 1 97 ? -12.713 -4.967 4.044 1.00 96.88 97 TYR A C 1
ATOM 765 O O . TYR A 1 97 ? -12.281 -4.326 3.088 1.00 96.88 97 TYR A O 1
ATOM 773 N N . ILE A 1 98 ? -12.773 -6.300 4.048 1.00 97.31 98 ILE A N 1
ATOM 774 C CA . ILE A 1 98 ? -12.480 -7.116 2.867 1.00 97.31 98 ILE A CA 1
ATOM 775 C C . ILE A 1 98 ? -13.787 -7.248 2.068 1.00 97.31 98 ILE A C 1
ATOM 777 O O . ILE A 1 98 ? -14.729 -7.880 2.557 1.00 97.31 98 ILE A O 1
ATOM 781 N N . PRO A 1 99 ? -13.891 -6.643 0.870 1.00 97.12 99 PRO A N 1
ATOM 782 C CA . PRO A 1 99 ? -15.112 -6.685 0.073 1.00 97.12 99 PRO A CA 1
ATOM 783 C C . PRO A 1 99 ? -15.362 -8.085 -0.520 1.00 97.12 99 PRO A C 1
ATOM 785 O O . PRO A 1 99 ? -14.462 -8.927 -0.524 1.00 97.12 99 PRO A O 1
ATOM 788 N N . PRO A 1 100 ? -16.562 -8.360 -1.069 1.00 97.06 100 PRO A N 1
ATOM 789 C CA . PRO A 1 100 ? -16.829 -9.604 -1.788 1.00 97.06 100 PRO A CA 1
ATOM 790 C C . PRO A 1 100 ? -15.823 -9.819 -2.923 1.00 97.06 100 PRO A C 1
ATOM 792 O O . PRO A 1 100 ? -15.528 -8.890 -3.675 1.00 97.06 100 PRO A O 1
ATOM 795 N N . ASN A 1 101 ? -15.309 -11.045 -3.054 1.00 95.19 101 ASN A N 1
ATOM 796 C CA . ASN A 1 101 ? -14.201 -11.400 -3.957 1.00 95.19 101 ASN A CA 1
ATOM 797 C C . ASN A 1 101 ? -12.872 -10.680 -3.660 1.00 95.19 101 ASN A C 1
ATOM 799 O O . ASN A 1 101 ? -11.941 -10.759 -4.460 1.00 95.19 101 ASN A O 1
ATOM 803 N N . GLY A 1 102 ? -12.781 -9.981 -2.528 1.00 94.44 102 GLY A N 1
ATOM 804 C CA . GLY A 1 102 ? -11.548 -9.397 -2.039 1.00 94.44 102 GLY A CA 1
ATOM 805 C C . GLY A 1 102 ? -10.613 -10.470 -1.499 1.00 94.44 102 GLY A C 1
ATOM 806 O O . GLY A 1 102 ? -11.051 -11.445 -0.886 1.00 94.44 102 GLY A O 1
ATOM 807 N N . GLU A 1 103 ? -9.316 -10.283 -1.706 1.00 94.69 103 GLU A N 1
ATOM 808 C CA . GLU A 1 103 ? -8.295 -11.116 -1.086 1.00 94.69 103 GLU A CA 1
ATOM 809 C C . GLU A 1 103 ? -7.332 -10.286 -0.247 1.00 94.69 103 GLU A C 1
ATOM 811 O O . GLU A 1 103 ? -6.974 -9.165 -0.600 1.00 94.69 103 GLU A O 1
ATOM 816 N N . LEU A 1 104 ? -6.912 -10.855 0.881 1.00 96.06 104 LEU A N 1
ATOM 817 C CA . LEU A 1 104 ? -5.897 -10.279 1.747 1.00 96.06 104 LEU A CA 1
ATOM 818 C C . LEU A 1 104 ? -4.955 -11.399 2.183 1.00 96.06 104 LEU A C 1
ATOM 820 O O . LEU A 1 104 ? -5.364 -12.314 2.896 1.00 96.06 104 LEU A O 1
ATOM 824 N N . ARG A 1 105 ? -3.717 -11.391 1.675 1.00 95.06 105 ARG A N 1
ATOM 825 C CA . ARG A 1 105 ? -2.788 -12.527 1.819 1.00 95.06 105 ARG A CA 1
ATOM 826 C C . ARG A 1 105 ? -1.427 -12.116 2.358 1.00 95.06 105 ARG A C 1
ATOM 828 O O . ARG A 1 105 ? -0.893 -11.070 1.995 1.00 95.06 105 ARG A O 1
ATOM 835 N N . GLY A 1 106 ? -0.824 -13.017 3.137 1.00 93.50 106 GLY A N 1
ATOM 836 C CA . GLY A 1 106 ? 0.585 -12.965 3.532 1.00 93.50 106 GLY A CA 1
ATOM 837 C C . GLY A 1 106 ? 0.997 -11.594 4.061 1.00 93.50 106 GLY A C 1
ATOM 838 O O . GLY A 1 106 ? 0.360 -11.058 4.965 1.00 93.50 106 GLY A O 1
ATOM 839 N N . GLY A 1 107 ? 2.032 -11.010 3.453 1.00 92.12 107 GLY A N 1
ATOM 840 C CA . GLY A 1 107 ? 2.559 -9.707 3.860 1.00 92.12 107 GLY A CA 1
ATOM 841 C C . GLY A 1 107 ? 1.538 -8.569 3.805 1.00 92.12 107 GLY A C 1
ATOM 842 O O . GLY A 1 107 ? 1.646 -7.647 4.602 1.00 92.12 107 GLY A O 1
ATOM 843 N N . ALA A 1 108 ? 0.524 -8.643 2.932 1.00 94.69 108 ALA A N 1
ATOM 844 C CA . ALA A 1 108 ? -0.484 -7.591 2.854 1.00 94.69 108 ALA A CA 1
ATOM 845 C C . ALA A 1 108 ? -1.382 -7.535 4.096 1.00 94.69 108 ALA A C 1
ATOM 847 O O . ALA A 1 108 ? -1.760 -6.445 4.498 1.00 94.69 108 ALA A O 1
ATOM 848 N N . TRP A 1 109 ? -1.687 -8.676 4.725 1.00 96.44 109 TRP A N 1
ATOM 849 C CA . TRP A 1 109 ? -2.446 -8.700 5.981 1.00 96.44 109 TRP A CA 1
ATOM 850 C C . TRP A 1 109 ? -1.656 -8.044 7.118 1.00 96.44 109 TRP A C 1
ATOM 852 O O . TRP A 1 109 ? -2.180 -7.206 7.842 1.00 96.44 109 TRP A O 1
ATOM 862 N N . VAL A 1 110 ? -0.372 -8.395 7.233 1.00 96.69 110 VAL A N 1
ATOM 863 C CA . VAL A 1 110 ? 0.492 -8.011 8.362 1.00 96.69 110 VAL A CA 1
ATOM 864 C C . VAL A 1 110 ? 0.575 -6.496 8.554 1.00 96.69 110 VAL A C 1
ATOM 866 O O . VAL A 1 110 ? 0.684 -6.039 9.683 1.00 96.69 110 VAL A O 1
ATOM 869 N N . VAL A 1 111 ? 0.519 -5.716 7.473 1.00 96.94 111 VAL A N 1
ATOM 870 C CA . VAL A 1 111 ? 0.677 -4.254 7.530 1.00 96.94 111 VAL A CA 1
ATOM 871 C C . VAL A 1 111 ? -0.612 -3.483 7.819 1.00 96.94 111 VAL A C 1
ATOM 873 O O . VAL A 1 111 ? -0.551 -2.273 8.005 1.00 96.94 111 VAL A O 1
ATOM 876 N N . ILE A 1 112 ? -1.767 -4.151 7.832 1.00 95.62 112 ILE A N 1
ATOM 877 C CA . ILE A 1 112 ? -3.078 -3.541 8.106 1.00 95.62 112 ILE A CA 1
ATOM 878 C C . ILE A 1 112 ? -3.873 -4.354 9.138 1.00 95.62 112 ILE A C 1
ATOM 880 O O . ILE A 1 112 ? -5.099 -4.331 9.143 1.00 95.62 112 ILE A O 1
ATOM 884 N N . ASP A 1 113 ? -3.196 -5.123 9.988 1.00 96.06 113 ASP A N 1
ATOM 885 C CA . ASP A 1 113 ? -3.862 -5.883 11.042 1.00 96.06 113 ASP A CA 1
ATOM 886 C C . ASP A 1 113 ? -4.427 -4.926 12.118 1.00 96.06 113 ASP A C 1
ATOM 888 O O . ASP A 1 113 ? -3.714 -4.015 12.547 1.00 96.06 113 ASP A O 1
ATOM 892 N N . PRO A 1 114 ? -5.672 -5.111 12.598 1.00 93.38 114 PRO A N 1
ATOM 893 C CA . PRO A 1 114 ? -6.240 -4.279 13.664 1.00 93.38 114 PRO A CA 1
ATOM 894 C C . PRO A 1 114 ? -5.419 -4.264 14.965 1.00 93.38 114 PRO A C 1
ATOM 896 O O . PRO A 1 114 ? -5.463 -3.297 15.716 1.00 93.38 114 PRO A O 1
ATOM 899 N N . GLN A 1 115 ? -4.632 -5.309 15.237 1.00 94.69 115 GLN A N 1
ATOM 900 C CA . GLN A 1 115 ? -3.732 -5.385 16.391 1.00 94.69 115 GLN A CA 1
ATOM 901 C C . GLN A 1 115 ? -2.569 -4.388 16.323 1.00 94.69 115 GLN A C 1
ATOM 903 O O . GLN A 1 115 ? -1.875 -4.212 17.321 1.00 94.69 115 GLN A O 1
ATOM 908 N N . ILE A 1 116 ? -2.341 -3.728 15.182 1.00 95.19 116 ILE A N 1
ATOM 909 C CA . ILE A 1 116 ? -1.363 -2.637 15.077 1.00 95.19 116 ILE A CA 1
ATOM 910 C C . ILE A 1 116 ? -1.769 -1.461 15.976 1.00 95.19 116 ILE A C 1
ATOM 912 O O . ILE A 1 116 ? -0.904 -0.829 16.579 1.00 95.19 116 ILE A O 1
ATOM 916 N N . ASN A 1 117 ? -3.070 -1.180 16.081 1.00 93.81 117 ASN A N 1
ATOM 917 C CA . ASN A 1 117 ? -3.613 -0.102 16.903 1.00 93.81 117 ASN A CA 1
ATOM 918 C C . ASN A 1 117 ? -4.998 -0.510 17.450 1.00 93.81 117 ASN A C 1
ATOM 920 O O . ASN A 1 117 ? -6.020 -0.076 16.925 1.00 93.81 117 ASN A O 1
ATOM 924 N N . PRO A 1 118 ? -5.047 -1.391 18.468 1.00 89.31 118 PRO A N 1
ATOM 925 C CA . PRO A 1 118 ? -6.282 -2.052 18.901 1.00 89.31 118 PRO A CA 1
ATOM 926 C C . PRO A 1 118 ? -7.261 -1.126 19.634 1.00 89.31 118 PRO A C 1
ATOM 928 O O . PRO A 1 118 ? -8.429 -1.475 19.794 1.00 89.31 118 PRO A O 1
ATOM 931 N N . ASP A 1 119 ? -6.787 0.032 20.095 1.00 82.44 119 ASP A N 1
ATOM 932 C CA . ASP A 1 119 ? -7.593 1.019 20.814 1.00 82.44 119 ASP A CA 1
ATOM 933 C C . ASP A 1 119 ? -8.377 1.949 19.862 1.00 82.44 119 ASP A C 1
ATOM 935 O O . ASP A 1 119 ? -9.081 2.853 20.331 1.00 82.44 119 ASP A O 1
ATOM 939 N N . LYS A 1 120 ? -8.237 1.764 18.538 1.00 72.69 120 LYS A N 1
ATOM 940 C CA . LYS A 1 120 ? -8.752 2.645 17.478 1.00 72.69 120 LYS A CA 1
ATOM 941 C C . LYS A 1 120 ? -9.552 1.911 16.405 1.00 72.69 120 LYS A C 1
ATOM 943 O O . LYS A 1 120 ? -9.325 0.704 16.189 1.00 72.6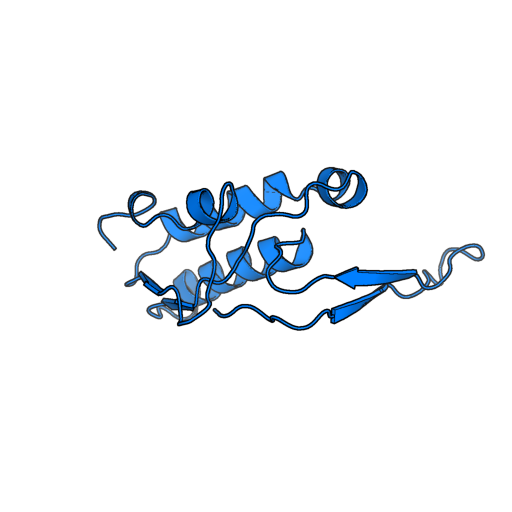9 120 LYS A O 1
#

Nearest PDB structures (foldseek):
  3tz3-assembly2_C  TM=9.981E-01  e=3.228E-17  Saccharomyces cerevisiae S288C
  3tvu-assembly2_C  TM=9.987E-01  e=7.515E-17  Saccharomyces cerevisiae S288C
  5i6g-assembly1_B  TM=1.001E+00  e=8.020E-17  Thermochaetoides thermophila DSM 1495
  5i6i-assembly1_A  TM=1.001E+00  e=9.747E-17  Thermochaetoides thermophila DSM 1495
  5i6h-assembly1_A  TM=9.985E-01  e=1.264E-16  Thermochaetoides thermophila DSM 1495

Solvent-accessible surface area (backbone atoms only — not comparable to full-atom values): 6629 Å² total; per-residue (Å²): 89,73,59,60,71,62,70,44,76,47,77,43,75,47,48,88,92,40,91,87,50,61,67,45,80,44,82,42,60,36,26,48,38,45,32,66,57,28,39,52,51,19,48,52,45,41,45,34,39,76,77,64,69,41,66,47,54,33,44,44,33,28,65,19,62,53,80,48,72,68,36,52,70,56,43,28,68,61,24,45,49,42,29,38,54,31,49,54,70,42,81,48,53,61,44,79,41,69,49,91,96,43,43,70,29,73,68,41,38,71,48,68,41,63,80,66,40,71,94,68